Protein AF-A0A714HTC3-F1 (afdb_monomer_lite)

InterPro domains:
  IPR001734 Sodium/solute symporter [PF00474] (38-98)
  IPR001734 Sodium/solute symporter [PS50283] (7-102)
  IPR038377 Sodium/glucose symporter superfamily [G3DSA:1.20.1730.10] (26-101)
  IPR051163 Sodium:Solute Symporter (SSF) [PTHR42985] (3-98)

Foldseek 3Di:
DPPPDCDPVNVCVVVVVVVVVVVVVVVLVVVDDDPCCVPVVVVPQQLQNVLVVVLVVVDDPCCVPVQVVCCVVDNCVSVVVNVVVSVVRSVVSNVVCVVVVD

Secondary structure (DSSP, 8-state):
-------HHHHHHHHHHHHHHHHHHHHHHTT--SHHHHHHGGG-S-HHHHHHHHHHHH--HHHHHHHHHHHHHS-THHHHHHHHHHHHHHHHHHHHHHHTT-

Radius of gyration: 18.97 Å; chains: 1; bounding box: 42×19×63 Å

Organism: NCBI:txid220341

pLDDT: mean 79.85, std 11.6, range [39.22, 97.62]

Structure (mmCIF, N/CA/C/O backbone):
data_AF-A0A714HTC3-F1
#
_entry.id   AF-A0A714HTC3-F1
#
loop_
_atom_site.group_PDB
_atom_site.id
_atom_site.type_symbol
_atom_site.label_atom_id
_atom_site.label_alt_id
_atom_site.label_comp_id
_atom_site.label_asym_id
_atom_site.label_entity_id
_atom_site.label_seq_id
_atom_site.pdbx_PDB_ins_code
_atom_site.Cartn_x
_atom_site.Cartn_y
_atom_site.Cartn_z
_atom_site.occupancy
_atom_site.B_iso_or_equiv
_atom_site.auth_seq_id
_atom_site.auth_comp_id
_atom_site.auth_asym_id
_atom_site.auth_atom_id
_atom_site.pdbx_PDB_model_num
ATOM 1 N N . MET A 1 1 ? -0.128 2.413 -35.623 1.00 45.88 1 MET A N 1
ATOM 2 C CA . MET A 1 1 ? -0.155 2.407 -34.145 1.00 45.88 1 MET A CA 1
ATOM 3 C C . MET A 1 1 ? -0.946 1.175 -33.738 1.00 45.88 1 MET A C 1
ATOM 5 O O . MET A 1 1 ? -2.133 1.138 -34.027 1.00 45.88 1 MET A O 1
ATOM 9 N N . ILE A 1 2 ? -0.302 0.119 -33.230 1.00 56.50 2 ILE A N 1
ATOM 10 C CA . ILE A 1 2 ? -1.035 -1.083 -32.805 1.00 56.50 2 ILE A CA 1
ATOM 11 C C . ILE A 1 2 ? -1.663 -0.770 -31.450 1.00 56.50 2 ILE A C 1
ATOM 13 O O . ILE A 1 2 ? -0.979 -0.729 -30.431 1.00 56.50 2 ILE A O 1
ATOM 17 N N . THR A 1 3 ? -2.958 -0.476 -31.447 1.00 64.88 3 THR A N 1
ATOM 18 C CA . THR A 1 3 ? -3.746 -0.325 -30.226 1.00 64.88 3 THR A CA 1
ATOM 19 C C . THR A 1 3 ? -4.020 -1.717 -29.675 1.00 64.88 3 THR A C 1
ATOM 21 O O . THR A 1 3 ? -4.986 -2.381 -30.046 1.00 64.88 3 THR A O 1
ATOM 24 N N . HIS A 1 4 ? -3.140 -2.187 -28.794 1.00 74.19 4 HIS A N 1
ATOM 25 C CA . HIS A 1 4 ? -3.455 -3.333 -27.955 1.00 74.19 4 HIS A CA 1
ATOM 26 C C . HIS A 1 4 ? -4.590 -2.917 -27.017 1.00 74.19 4 HIS A C 1
ATOM 28 O O . HIS A 1 4 ? -4.395 -2.117 -26.103 1.00 74.19 4 HIS A O 1
ATOM 34 N N . SER A 1 5 ? -5.798 -3.415 -27.289 1.00 83.81 5 SER A N 1
ATOM 35 C CA . SER A 1 5 ? -6.913 -3.281 -26.355 1.00 83.81 5 SER A CA 1
ATOM 36 C C . SER A 1 5 ? -6.501 -3.900 -25.021 1.00 83.81 5 SER A C 1
ATOM 38 O O . SER A 1 5 ? -5.901 -4.974 -25.003 1.00 83.81 5 SER A O 1
ATOM 40 N N . PHE A 1 6 ? -6.828 -3.229 -23.914 1.00 86.06 6 PHE A N 1
ATOM 41 C CA . PHE A 1 6 ? -6.473 -3.657 -22.557 1.00 86.06 6 PHE A CA 1
ATOM 42 C C . PHE A 1 6 ? -6.882 -5.109 -22.276 1.00 86.06 6 PHE A C 1
ATOM 44 O O . PHE A 1 6 ? -6.221 -5.789 -21.506 1.00 86.06 6 PHE A O 1
ATOM 51 N N . GLY A 1 7 ? -7.913 -5.617 -22.953 1.00 93.12 7 GLY A N 1
ATOM 52 C CA . GLY A 1 7 ? -8.338 -7.007 -22.863 1.00 93.12 7 GLY A CA 1
ATOM 53 C C . GLY A 1 7 ? -9.360 -7.214 -21.751 1.00 93.12 7 GLY A C 1
ATOM 54 O O . GLY A 1 7 ? -9.262 -6.658 -20.658 1.00 93.12 7 GLY A O 1
ATOM 55 N N . ILE A 1 8 ? -10.373 -8.029 -22.042 1.00 93.38 8 ILE A N 1
ATOM 56 C CA . ILE A 1 8 ? -11.527 -8.207 -21.154 1.00 93.38 8 ILE A CA 1
ATOM 57 C C . ILE A 1 8 ? -11.133 -8.806 -19.794 1.00 93.38 8 ILE A C 1
ATOM 59 O O . ILE A 1 8 ? -11.665 -8.402 -18.765 1.00 93.38 8 ILE A O 1
ATOM 63 N N . VAL A 1 9 ? -10.136 -9.698 -19.775 1.00 95.06 9 VAL A N 1
ATOM 64 C CA . VAL A 1 9 ? -9.600 -10.309 -18.548 1.00 95.06 9 VAL A CA 1
ATOM 65 C C . VAL A 1 9 ? -8.997 -9.251 -17.623 1.00 95.06 9 VAL A C 1
ATOM 67 O O . VAL A 1 9 ? -9.281 -9.253 -16.429 1.00 95.06 9 VAL A O 1
ATOM 70 N N . ASN A 1 10 ? -8.228 -8.302 -18.164 1.00 95.12 10 ASN A N 1
ATOM 71 C CA . ASN A 1 10 ? -7.616 -7.246 -17.358 1.00 95.12 10 ASN A CA 1
ATOM 72 C C . ASN A 1 10 ? -8.673 -6.306 -16.763 1.00 95.12 10 ASN A C 1
ATOM 74 O O . ASN A 1 10 ? -8.558 -5.910 -15.603 1.00 95.12 10 ASN A O 1
ATOM 78 N N . TYR A 1 11 ? -9.746 -6.008 -17.506 1.00 95.19 11 TYR A N 1
ATOM 79 C CA . TYR A 1 11 ? -10.890 -5.276 -16.957 1.00 95.19 11 TYR A CA 1
ATOM 80 C C . TYR A 1 11 ? -11.574 -6.033 -15.816 1.00 95.19 11 TYR A C 1
ATOM 82 O O . TYR A 1 11 ? -11.866 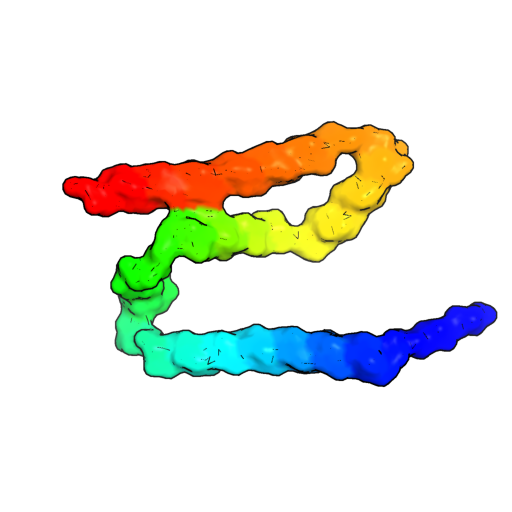-5.427 -14.787 1.00 95.19 11 TYR A O 1
ATOM 90 N N . PHE A 1 12 ? -11.793 -7.344 -15.953 1.00 96.50 12 PHE A N 1
ATOM 91 C CA . PHE A 1 12 ? -12.371 -8.151 -14.874 1.00 96.50 12 PHE A CA 1
ATOM 92 C C . PHE A 1 12 ? -11.507 -8.139 -13.611 1.00 96.50 12 PHE A C 1
ATOM 94 O O . PHE A 1 12 ? -12.040 -7.956 -12.519 1.00 96.50 12 PHE A O 1
ATOM 101 N N . VAL A 1 13 ? -10.184 -8.278 -13.744 1.00 96.62 13 VAL A N 1
ATOM 102 C CA . VAL A 1 13 ? -9.258 -8.212 -12.601 1.00 96.62 13 VAL A CA 1
ATOM 103 C C . VAL A 1 13 ? -9.299 -6.831 -11.942 1.00 96.62 13 VAL A C 1
ATOM 105 O O . VAL A 1 13 ? -9.397 -6.739 -10.718 1.00 96.62 13 VAL A O 1
ATOM 108 N N . LEU A 1 14 ? -9.293 -5.758 -12.740 1.00 96.00 14 LEU A N 1
ATOM 109 C CA . LEU A 1 14 ? -9.369 -4.383 -12.244 1.00 96.00 14 LEU A CA 1
ATOM 110 C C . LEU A 1 14 ? -10.663 -4.128 -11.461 1.00 96.00 14 LEU A C 1
ATOM 112 O O . LEU A 1 14 ? -10.618 -3.689 -10.312 1.00 96.00 14 LEU A O 1
ATOM 116 N N . PHE A 1 15 ? -11.818 -4.413 -12.064 1.00 97.06 15 PHE A N 1
ATOM 117 C CA . PHE A 1 15 ? -13.106 -4.204 -11.404 1.00 97.06 15 PHE A CA 1
ATOM 118 C C . PHE A 1 15 ? -13.289 -5.137 -10.205 1.00 97.06 15 PHE A C 1
ATOM 120 O O . PHE A 1 15 ? -13.822 -4.704 -9.186 1.00 97.06 15 PHE A O 1
ATOM 127 N N . GLY A 1 16 ? -12.794 -6.374 -10.279 1.00 97.62 16 GLY A N 1
ATOM 128 C CA . GLY A 1 16 ? -12.784 -7.305 -9.153 1.00 97.62 16 GLY A CA 1
ATOM 129 C C . GLY A 1 16 ? -11.996 -6.766 -7.956 1.00 97.62 16 GLY A C 1
ATOM 130 O O . GLY A 1 16 ? -12.501 -6.791 -6.835 1.00 97.62 16 GLY A O 1
ATOM 131 N N . TYR A 1 17 ? -10.804 -6.208 -8.189 1.00 96.56 17 TYR A N 1
ATOM 132 C CA . TYR A 1 17 ? -9.994 -5.567 -7.148 1.00 96.56 17 TYR A CA 1
ATOM 133 C C . TYR A 1 17 ? -10.720 -4.380 -6.497 1.00 96.56 17 TYR A C 1
ATOM 135 O O . TYR A 1 17 ? -10.795 -4.293 -5.270 1.00 96.56 17 TYR A O 1
ATOM 143 N N . LEU A 1 18 ? -11.302 -3.488 -7.307 1.00 96.50 18 LEU A N 1
ATOM 144 C CA . LEU A 1 18 ? -12.040 -2.323 -6.807 1.00 96.50 18 LEU A CA 1
ATOM 145 C C . LEU A 1 18 ? -13.257 -2.736 -5.971 1.00 96.50 18 LEU A C 1
ATOM 147 O O . LEU A 1 18 ? -13.499 -2.181 -4.898 1.00 96.50 18 LEU A O 1
ATOM 151 N N . LEU A 1 19 ? -14.000 -3.741 -6.436 1.00 97.38 19 LEU A N 1
ATOM 152 C CA . LEU A 1 19 ? -15.183 -4.246 -5.748 1.00 97.38 19 LEU A CA 1
ATOM 153 C C . LEU A 1 19 ? -14.796 -4.919 -4.424 1.00 97.38 19 LEU A C 1
ATOM 155 O O . LEU A 1 19 ? -15.427 -4.655 -3.402 1.00 97.38 19 LEU A O 1
ATOM 159 N N . ALA A 1 20 ? -13.716 -5.705 -4.401 1.00 96.38 20 ALA A N 1
ATOM 160 C CA . ALA A 1 20 ? -13.185 -6.294 -3.173 1.00 96.38 20 ALA A CA 1
ATOM 161 C C . ALA A 1 20 ? -12.800 -5.222 -2.138 1.00 96.38 20 ALA A C 1
ATOM 163 O O . ALA A 1 20 ? -13.202 -5.321 -0.977 1.00 96.38 20 ALA A O 1
ATOM 164 N N . MET A 1 21 ? -12.096 -4.163 -2.554 1.00 94.75 21 MET A N 1
ATOM 165 C CA . MET A 1 21 ? -11.739 -3.045 -1.671 1.00 94.75 21 MET A CA 1
ATOM 166 C C . MET A 1 21 ? -12.976 -2.339 -1.101 1.00 94.75 21 MET A C 1
ATOM 168 O O . MET A 1 21 ? -13.033 -2.050 0.097 1.00 94.75 21 MET A O 1
ATOM 172 N N . MET A 1 22 ? -14.003 -2.125 -1.927 1.00 95.62 22 MET A N 1
ATOM 173 C CA . MET A 1 22 ? -15.268 -1.541 -1.480 1.00 95.62 22 MET A CA 1
ATOM 174 C C . MET A 1 22 ? -15.986 -2.435 -0.458 1.00 95.62 22 MET A C 1
ATOM 176 O O . MET A 1 22 ? -16.453 -1.943 0.570 1.00 95.62 22 MET A O 1
ATOM 180 N N . LEU A 1 23 ? -16.046 -3.749 -0.700 1.00 95.12 23 LEU A N 1
ATOM 181 C CA . LEU A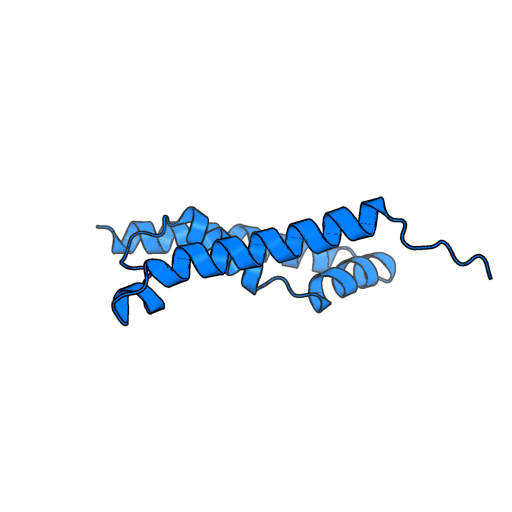 1 23 ? -16.674 -4.706 0.216 1.00 95.12 23 LEU A CA 1
ATOM 182 C C . LEU A 1 23 ? -15.977 -4.743 1.578 1.00 95.12 23 LEU A C 1
ATOM 184 O O . LEU A 1 23 ? -16.660 -4.764 2.603 1.00 95.12 23 LEU A O 1
ATOM 188 N N . VAL A 1 24 ? -14.640 -4.695 1.603 1.00 91.75 24 VAL A N 1
ATOM 189 C CA . VAL A 1 24 ? -13.862 -4.587 2.847 1.00 91.75 24 VAL A CA 1
ATOM 190 C C . VAL A 1 24 ? -14.256 -3.315 3.604 1.00 91.75 24 VAL A C 1
ATOM 192 O O . VAL A 1 24 ? -14.592 -3.388 4.787 1.00 91.75 24 VAL A O 1
ATOM 195 N N . GLY A 1 25 ? -14.309 -2.167 2.923 1.00 88.69 25 GLY A N 1
ATOM 196 C CA . GLY A 1 25 ? -14.728 -0.899 3.525 1.00 88.69 25 GLY A CA 1
ATOM 197 C C . GLY A 1 25 ? -16.136 -0.955 4.131 1.00 88.69 25 GLY A C 1
ATOM 198 O O . GLY A 1 25 ? -16.330 -0.590 5.291 1.00 88.69 25 GLY A O 1
ATOM 199 N N . VAL A 1 26 ? -17.115 -1.485 3.390 1.00 91.69 26 VAL A N 1
ATOM 200 C CA . VAL A 1 26 ? -18.505 -1.630 3.865 1.00 91.69 26 VAL A CA 1
ATOM 201 C C . VAL A 1 26 ? -18.599 -2.596 5.049 1.00 91.69 26 VAL A C 1
ATOM 203 O O . VAL A 1 26 ? -19.332 -2.337 6.006 1.00 91.69 26 VAL A O 1
ATOM 206 N N . TYR A 1 27 ? -17.849 -3.698 5.020 1.00 89.25 27 TYR A N 1
ATOM 207 C CA . TYR A 1 27 ? -17.826 -4.676 6.104 1.00 89.25 27 TYR A CA 1
ATOM 208 C C . TYR A 1 27 ? -17.312 -4.070 7.418 1.00 89.25 27 TYR A C 1
ATOM 210 O O . TYR A 1 27 ? -17.936 -4.252 8.467 1.00 89.25 27 TYR A O 1
ATOM 218 N N . PHE A 1 28 ? -16.210 -3.314 7.367 1.00 84.81 28 PHE A N 1
ATOM 219 C CA . PHE A 1 28 ? -15.656 -2.653 8.549 1.00 84.81 28 PHE A CA 1
ATOM 220 C C . PHE A 1 28 ? -16.468 -1.429 8.981 1.00 84.81 28 PHE A C 1
ATOM 222 O O . PHE A 1 28 ? -16.584 -1.193 10.181 1.00 84.81 28 PHE A O 1
ATOM 229 N N . SER A 1 29 ? -17.118 -0.715 8.055 1.00 83.69 29 SER A N 1
ATOM 230 C CA . SER A 1 29 ? -18.016 0.408 8.367 1.00 83.69 29 SER A CA 1
ATOM 231 C C . SER A 1 29 ? -19.142 0.004 9.329 1.00 83.69 29 SER A C 1
ATOM 233 O O . SER A 1 29 ? -19.426 0.717 10.287 1.00 83.69 29 SER A O 1
ATOM 235 N N . ARG A 1 30 ? -19.709 -1.199 9.171 1.00 79.31 30 ARG A N 1
ATOM 236 C CA . ARG A 1 30 ? -20.765 -1.724 10.062 1.00 79.31 30 ARG A CA 1
ATOM 237 C C . ARG A 1 30 ? -20.302 -2.010 11.497 1.00 79.31 30 ARG A C 1
ATOM 239 O O . ARG A 1 30 ? -21.136 -2.269 12.364 1.00 79.31 30 ARG A O 1
ATOM 246 N N . ARG A 1 31 ? -18.991 -2.018 11.755 1.00 73.69 31 ARG A N 1
ATOM 247 C CA . ARG A 1 31 ? -18.391 -2.324 13.065 1.00 73.69 31 ARG A CA 1
ATOM 248 C C . ARG A 1 31 ? -17.915 -1.079 13.817 1.00 73.69 31 ARG A C 1
ATOM 250 O O . ARG A 1 31 ? -17.513 -1.206 14.968 1.00 73.69 31 ARG A O 1
ATOM 257 N N . GLN A 1 32 ? -17.995 0.095 13.194 1.00 73.06 32 GLN A N 1
ATOM 258 C CA . GLN A 1 32 ? -17.571 1.368 13.768 1.00 73.06 32 GLN A CA 1
ATOM 259 C C . GLN A 1 32 ? -18.731 2.012 14.539 1.00 73.06 32 GLN A C 1
ATOM 261 O O . GLN A 1 32 ? -19.646 2.561 13.931 1.00 73.06 32 GLN A O 1
ATOM 266 N N . LYS A 1 33 ? -18.733 1.900 15.877 1.00 72.19 33 LYS A N 1
ATOM 267 C CA . LYS A 1 33 ? -19.803 2.441 16.745 1.00 72.19 33 LYS A CA 1
ATOM 268 C C . LYS A 1 33 ? -19.368 3.643 17.585 1.00 72.19 33 LYS A C 1
ATOM 270 O O . LYS A 1 33 ? -20.223 4.392 18.047 1.00 72.19 33 LYS A O 1
ATOM 275 N N . THR A 1 34 ? -18.064 3.827 17.788 1.00 77.69 34 THR A N 1
ATOM 276 C CA . THR A 1 34 ? -17.495 4.899 18.615 1.00 77.69 34 THR A CA 1
ATOM 277 C C . THR A 1 34 ? -16.292 5.550 17.927 1.00 77.69 34 THR A C 1
ATOM 279 O O . THR A 1 34 ? -15.682 4.959 17.038 1.00 77.69 34 THR A O 1
ATOM 282 N N . ALA A 1 35 ? -15.927 6.768 18.341 1.00 70.56 35 ALA A N 1
ATOM 283 C CA . ALA A 1 35 ? -14.736 7.449 17.821 1.00 70.56 35 ALA A CA 1
ATOM 284 C C . ALA A 1 35 ? -13.439 6.674 18.130 1.00 70.56 35 ALA A C 1
ATOM 286 O O . ALA A 1 35 ? -12.511 6.682 17.325 1.00 70.56 35 ALA A O 1
ATOM 287 N N . ASP A 1 36 ? -13.384 5.962 19.259 1.00 67.81 36 ASP A N 1
ATOM 288 C CA . ASP A 1 36 ? -12.230 5.134 19.626 1.00 67.81 36 ASP A CA 1
ATOM 289 C C . ASP A 1 36 ? -12.089 3.904 18.709 1.00 67.81 36 ASP A C 1
ATOM 291 O O . ASP A 1 36 ? -10.987 3.591 18.255 1.00 67.81 36 ASP A O 1
ATOM 295 N N . ASP A 1 37 ? -13.202 3.274 18.312 1.00 69.50 37 ASP A N 1
ATOM 296 C CA . ASP A 1 37 ? -13.175 2.211 17.298 1.00 69.50 37 ASP A CA 1
ATOM 297 C C . ASP A 1 37 ? -12.651 2.729 15.942 1.00 69.50 37 ASP A C 1
ATOM 299 O O . ASP A 1 37 ? -11.953 1.998 15.229 1.00 69.50 37 ASP A O 1
ATOM 303 N N . TYR A 1 38 ? -12.941 3.993 15.603 1.00 68.69 38 TYR A N 1
ATOM 304 C CA . TYR A 1 38 ? -12.561 4.594 14.322 1.00 68.69 38 TYR A CA 1
ATOM 305 C C . TYR A 1 38 ? -11.083 5.000 14.280 1.00 68.69 38 TYR A C 1
ATOM 307 O O . TYR A 1 38 ? -10.401 4.727 13.295 1.00 68.69 38 TYR A O 1
ATOM 315 N N . PHE A 1 39 ? -10.565 5.611 15.353 1.00 70.69 39 PHE A N 1
ATOM 316 C CA . PHE A 1 39 ? -9.186 6.117 15.399 1.00 70.69 39 PHE A CA 1
ATOM 31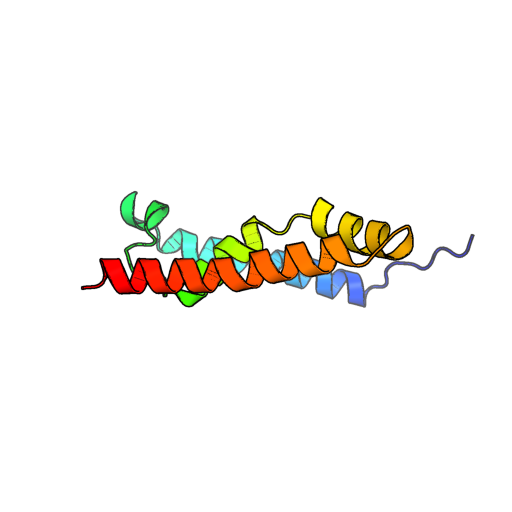7 C C . PHE A 1 39 ? -8.169 5.119 15.966 1.00 70.69 39 PHE A C 1
ATOM 319 O O . PHE A 1 39 ? -7.022 5.110 15.524 1.00 70.69 39 PHE A O 1
ATOM 326 N N . ARG A 1 40 ? -8.557 4.269 16.925 1.00 66.12 40 ARG A N 1
ATOM 327 C CA . ARG A 1 40 ? -7.668 3.262 17.535 1.00 66.12 40 ARG A CA 1
ATOM 328 C C . ARG A 1 40 ? -7.917 1.839 17.041 1.00 66.12 40 ARG A C 1
ATOM 330 O O . ARG A 1 40 ? -7.237 0.912 17.483 1.00 66.12 40 ARG A O 1
ATOM 337 N N . GLY A 1 41 ? -8.904 1.626 16.166 1.00 67.44 41 GLY A N 1
ATOM 338 C CA . GLY A 1 41 ? -9.307 0.279 15.745 1.00 67.44 41 GLY A CA 1
ATOM 339 C C . GLY A 1 41 ? -9.831 -0.573 16.909 1.00 67.44 41 GLY A C 1
ATOM 340 O O . GLY A 1 41 ? -9.763 -1.804 16.853 1.00 67.44 41 GLY A O 1
ATOM 341 N N . GLY A 1 42 ? -10.261 0.072 18.003 1.00 64.88 42 GLY A N 1
ATOM 342 C CA . GLY A 1 42 ? -10.689 -0.568 19.248 1.00 64.88 42 GLY A CA 1
ATOM 343 C C . GLY A 1 42 ? -9.632 -1.480 19.882 1.00 64.88 42 GLY A C 1
ATOM 344 O O . GLY A 1 42 ? -10.003 -2.473 20.502 1.00 64.88 42 GLY A O 1
ATOM 345 N N . GLY A 1 43 ? -8.335 -1.233 19.640 1.00 68.62 43 GLY A N 1
ATOM 346 C CA . GLY A 1 43 ? -7.225 -2.051 20.155 1.00 68.62 43 GLY A CA 1
ATOM 347 C C . GLY A 1 43 ? -7.125 -3.464 19.561 1.00 68.62 43 GLY A C 1
ATOM 348 O O . GLY A 1 43 ? -6.366 -4.289 20.059 1.00 68.62 43 GLY A O 1
ATOM 349 N N . ARG A 1 44 ? -7.891 -3.770 18.504 1.00 71.75 44 ARG A N 1
ATOM 350 C CA . ARG A 1 44 ? -8.018 -5.124 17.928 1.00 71.75 44 ARG A CA 1
ATOM 351 C C . ARG A 1 44 ? -7.084 -5.391 16.747 1.00 71.75 44 ARG A C 1
ATOM 353 O O . ARG A 1 44 ? -7.059 -6.507 16.232 1.00 71.75 44 ARG A O 1
ATOM 360 N N . VAL A 1 45 ? -6.350 -4.380 16.282 1.00 75.19 45 VAL A N 1
ATOM 361 C CA . VAL A 1 45 ? -5.455 -4.506 15.125 1.00 75.19 45 VAL A CA 1
ATOM 362 C C . VAL A 1 45 ? -4.128 -5.120 15.580 1.00 75.19 45 VAL A C 1
ATOM 364 O O . VAL A 1 45 ? -3.441 -4.519 16.404 1.00 75.19 45 VAL A O 1
ATOM 367 N N . PRO A 1 46 ? -3.728 -6.295 15.061 1.00 76.75 46 PRO A N 1
ATOM 368 C CA . PRO A 1 46 ?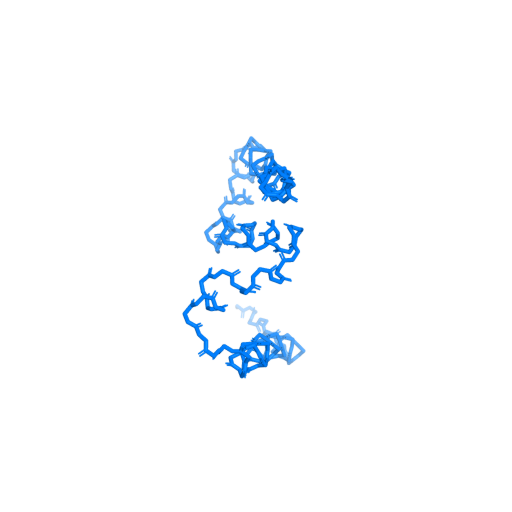 -2.446 -6.882 15.420 1.00 76.75 46 PRO A CA 1
ATOM 369 C C . PRO A 1 46 ? -1.293 -6.048 14.842 1.00 76.75 46 PRO A C 1
ATOM 371 O O . PRO A 1 46 ? -1.384 -5.534 13.725 1.00 76.75 46 PRO A O 1
ATOM 374 N N . GLY A 1 47 ? -0.178 -5.952 15.574 1.00 73.50 47 GLY A N 1
ATOM 375 C CA . GLY A 1 47 ? 0.951 -5.079 15.215 1.00 73.50 47 GLY A CA 1
ATOM 376 C C . GLY A 1 47 ? 1.541 -5.328 13.818 1.00 73.50 47 GLY A C 1
ATOM 377 O O . GLY A 1 47 ? 1.971 -4.386 13.158 1.00 73.50 47 GLY A O 1
ATOM 378 N N . TRP A 1 48 ? 1.491 -6.567 13.312 1.00 74.81 48 TRP A N 1
ATOM 379 C CA . TRP A 1 48 ? 1.919 -6.879 11.943 1.00 74.81 48 TRP A CA 1
ATOM 380 C C . TRP A 1 48 ? 0.999 -6.248 10.882 1.00 74.81 48 TRP A C 1
ATOM 382 O O . TRP A 1 48 ? 1.491 -5.734 9.881 1.00 74.81 48 TRP A O 1
ATOM 392 N N . ALA A 1 49 ? -0.3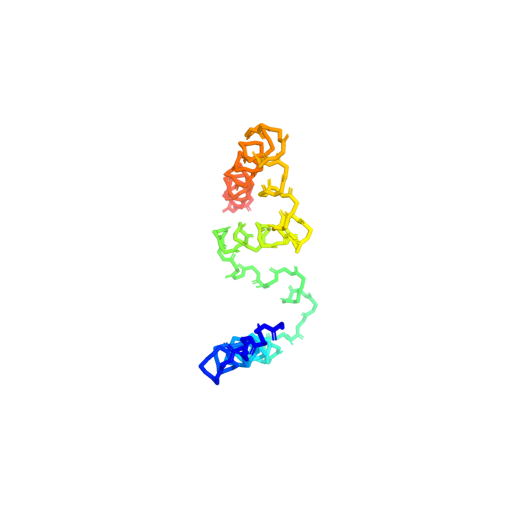21 -6.227 11.107 1.00 80.38 49 ALA A N 1
ATOM 393 C CA . ALA A 1 49 ? -1.283 -5.619 10.187 1.00 80.38 49 ALA A CA 1
ATOM 394 C C . ALA A 1 49 ? -1.163 -4.090 10.202 1.00 80.38 49 ALA A C 1
ATOM 396 O O . ALA A 1 49 ? -1.240 -3.453 9.152 1.00 80.38 49 ALA A O 1
ATOM 397 N N . ALA A 1 50 ? -0.886 -3.507 11.374 1.00 79.75 50 ALA A N 1
ATOM 398 C CA . ALA A 1 50 ? -0.532 -2.094 11.489 1.00 79.75 50 ALA A CA 1
ATOM 399 C C . ALA A 1 50 ? 0.755 -1.768 10.707 1.00 79.75 50 ALA A C 1
ATOM 401 O O . ALA A 1 50 ? 0.779 -0.805 9.944 1.00 79.75 50 ALA A O 1
ATOM 402 N N . GLY A 1 51 ? 1.792 -2.610 10.814 1.00 77.88 51 GLY A N 1
ATOM 403 C CA . GLY A 1 51 ? 3.029 -2.467 10.039 1.00 77.88 51 GLY A CA 1
ATOM 404 C C . GLY A 1 51 ? 2.799 -2.507 8.524 1.00 77.88 51 GLY A C 1
ATOM 405 O O . GLY A 1 51 ? 3.299 -1.644 7.803 1.00 77.88 51 GLY A O 1
ATOM 406 N N . VAL A 1 52 ? 1.979 -3.448 8.039 1.00 80.75 52 VAL A N 1
ATOM 407 C CA . VAL A 1 52 ? 1.587 -3.524 6.619 1.00 80.75 52 VAL A CA 1
ATOM 408 C C . VAL A 1 52 ? 0.795 -2.287 6.185 1.00 80.75 52 VAL A C 1
ATOM 410 O O . VAL A 1 52 ? 1.013 -1.780 5.089 1.00 80.75 52 VAL A O 1
ATOM 413 N N . SER A 1 53 ? -0.087 -1.757 7.037 1.00 83.50 53 SER A N 1
ATOM 414 C CA . SER A 1 53 ? -0.844 -0.538 6.732 1.00 83.50 53 SER A CA 1
ATOM 415 C C . SER A 1 53 ? 0.062 0.685 6.583 1.00 83.50 53 SER A C 1
ATOM 417 O O . SER A 1 53 ? -0.111 1.459 5.648 1.00 83.50 53 SER A O 1
ATOM 419 N N . VAL A 1 54 ? 1.037 0.864 7.475 1.00 80.50 54 VAL A N 1
ATOM 420 C CA . VAL A 1 54 ? 2.011 1.967 7.393 1.00 80.50 54 VAL A CA 1
ATOM 421 C C . VAL A 1 54 ? 2.857 1.842 6.129 1.00 80.50 54 VAL A C 1
ATOM 423 O O . VAL A 1 54 ? 3.100 2.828 5.429 1.00 80.50 54 VAL A O 1
ATOM 426 N N . PHE A 1 55 ? 3.258 0.617 5.795 1.00 80.19 55 PHE A N 1
ATOM 427 C CA . PHE A 1 55 ? 3.952 0.335 4.549 1.00 80.19 55 PHE A CA 1
ATOM 428 C C . PHE A 1 55 ? 3.106 0.716 3.323 1.00 80.19 55 PHE A C 1
ATOM 430 O O . PHE A 1 55 ? 3.576 1.453 2.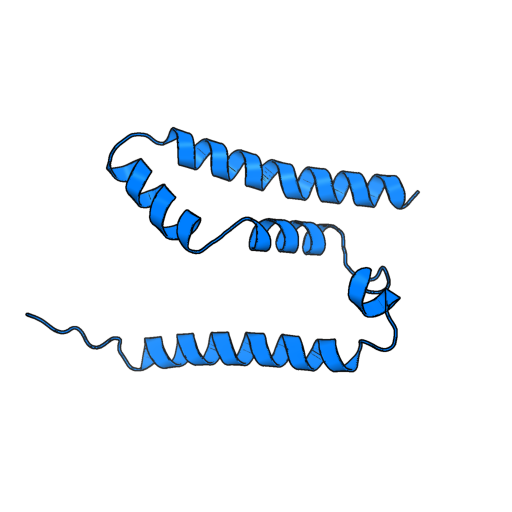459 1.00 80.19 55 PHE A O 1
ATOM 437 N N . ALA A 1 56 ? 1.841 0.297 3.276 1.00 82.75 56 ALA A N 1
ATOM 438 C CA . ALA A 1 56 ? 0.936 0.644 2.185 1.00 82.75 56 ALA A CA 1
ATOM 439 C C . ALA A 1 56 ? 0.742 2.166 2.043 1.00 82.75 56 ALA A C 1
ATOM 441 O O . ALA A 1 56 ? 0.701 2.666 0.926 1.00 82.75 56 ALA A O 1
ATOM 442 N N . THR A 1 57 ? 0.695 2.915 3.150 1.00 84.75 57 THR A N 1
ATOM 443 C CA . THR A 1 57 ? 0.559 4.384 3.140 1.00 84.75 57 THR A CA 1
ATOM 444 C C . THR A 1 57 ? 1.801 5.105 2.612 1.00 84.75 57 THR A C 1
ATOM 446 O O . THR A 1 57 ? 1.689 6.167 2.005 1.00 84.75 57 THR A O 1
ATOM 449 N N . THR A 1 58 ? 2.997 4.557 2.842 1.00 80.31 58 THR A N 1
ATOM 450 C CA . THR A 1 58 ? 4.253 5.170 2.367 1.00 80.31 58 THR A CA 1
ATOM 451 C C . THR A 1 58 ? 4.523 4.898 0.886 1.00 80.31 58 THR A C 1
ATOM 453 O O . THR A 1 58 ? 5.238 5.664 0.236 1.00 80.31 58 THR A O 1
ATOM 456 N N . LEU A 1 59 ? 3.932 3.842 0.321 1.00 83.31 59 LEU A N 1
ATOM 457 C CA . LEU A 1 59 ? 3.974 3.571 -1.111 1.00 83.31 59 LEU A CA 1
ATOM 458 C C . LEU A 1 59 ? 2.895 4.360 -1.856 1.00 83.31 59 LEU A C 1
ATOM 460 O O . LEU A 1 59 ? 1.701 4.125 -1.709 1.00 83.31 59 LEU A O 1
ATOM 464 N N . SER A 1 60 ? 3.333 5.263 -2.730 1.00 85.44 60 SER A N 1
ATOM 465 C CA . SER A 1 60 ? 2.452 5.998 -3.637 1.00 85.44 60 SER A CA 1
ATOM 466 C C . SER A 1 60 ? 2.628 5.544 -5.088 1.00 85.44 60 SER A C 1
ATOM 468 O O . SER A 1 60 ? 3.618 4.895 -5.444 1.00 85.44 60 SER A O 1
ATOM 470 N N . SER A 1 61 ? 1.701 5.956 -5.957 1.00 87.94 61 SER A N 1
ATOM 471 C CA . SER A 1 61 ? 1.842 5.804 -7.412 1.00 87.94 61 SER A CA 1
ATOM 472 C C . SER A 1 61 ? 3.114 6.472 -7.950 1.00 87.94 61 SER A C 1
ATOM 474 O O . SER A 1 61 ? 3.744 5.943 -8.864 1.00 87.94 61 SER A O 1
ATOM 476 N N . ILE A 1 62 ? 3.537 7.587 -7.340 1.00 86.19 62 ILE A N 1
ATOM 477 C CA . ILE A 1 62 ? 4.785 8.283 -7.677 1.00 86.19 62 ILE A CA 1
ATOM 478 C C . ILE A 1 62 ? 5.970 7.359 -7.423 1.00 86.19 62 ILE A C 1
ATOM 480 O O . ILE A 1 62 ? 6.795 7.170 -8.313 1.00 86.19 62 ILE A O 1
ATOM 484 N N . THR A 1 63 ? 6.048 6.759 -6.236 1.00 85.31 63 THR A N 1
ATOM 485 C CA . THR A 1 63 ? 7.135 5.847 -5.862 1.00 85.31 63 THR A CA 1
ATOM 486 C C . THR A 1 63 ? 7.197 4.649 -6.810 1.00 85.31 63 THR A C 1
ATOM 488 O O . THR A 1 63 ? 8.277 4.297 -7.285 1.00 85.31 63 THR A O 1
ATOM 491 N N . PHE A 1 64 ? 6.035 4.077 -7.141 1.00 84.81 64 PHE A N 1
ATOM 492 C CA . PHE A 1 64 ? 5.916 2.925 -8.035 1.00 84.81 64 PHE A CA 1
ATOM 493 C C . PHE A 1 64 ? 6.482 3.193 -9.437 1.00 84.81 64 PHE A C 1
ATOM 495 O O . PHE A 1 64 ? 7.171 2.342 -9.989 1.00 84.81 64 PHE A O 1
ATOM 502 N N . MET A 1 65 ? 6.240 4.380 -10.001 1.00 88.06 65 MET A N 1
ATOM 503 C CA . MET A 1 65 ? 6.771 4.749 -11.320 1.00 88.06 65 MET A CA 1
ATOM 504 C C . MET A 1 65 ? 8.206 5.296 -11.260 1.00 88.06 65 MET A C 1
ATOM 506 O O . MET A 1 65 ? 9.033 4.976 -12.111 1.00 88.06 65 MET A O 1
ATOM 510 N N . SER A 1 66 ? 8.520 6.118 -10.256 1.00 85.50 66 SER A N 1
ATOM 511 C CA . SER A 1 66 ? 9.765 6.899 -10.212 1.00 85.50 66 SER A CA 1
ATOM 512 C C . SER A 1 66 ? 10.987 6.059 -9.863 1.00 85.50 66 SER A C 1
ATOM 514 O O . SER A 1 66 ? 12.077 6.347 -10.349 1.00 85.50 66 SER A O 1
ATOM 516 N N . ILE A 1 67 ? 10.841 5.041 -9.010 1.00 86.06 67 ILE A N 1
ATOM 517 C CA . ILE A 1 67 ? 11.978 4.219 -8.582 1.00 86.06 67 ILE A CA 1
ATOM 518 C C . ILE A 1 67 ? 12.531 3.370 -9.739 1.00 86.06 67 ILE A C 1
ATOM 520 O O . ILE A 1 67 ? 13.734 3.463 -9.988 1.00 86.06 67 ILE A O 1
ATOM 524 N N . PRO A 1 68 ? 11.713 2.606 -10.493 1.00 83.56 68 PRO A N 1
ATOM 525 C CA . PRO A 1 68 ? 12.200 1.880 -11.665 1.00 83.56 68 PRO A CA 1
ATOM 526 C C . PRO A 1 68 ? 12.763 2.818 -12.734 1.00 83.56 68 PRO A C 1
ATOM 528 O O . PRO A 1 68 ? 13.811 2.530 -13.304 1.00 83.56 68 PRO A O 1
ATOM 531 N N . ALA A 1 69 ? 12.111 3.966 -12.962 1.00 86.44 69 ALA A N 1
ATOM 532 C CA . ALA A 1 69 ? 12.599 4.970 -13.903 1.00 86.44 69 ALA A CA 1
ATOM 533 C C . ALA A 1 69 ? 14.001 5.471 -13.519 1.00 86.44 69 ALA A C 1
ATOM 535 O O . ALA A 1 69 ? 14.898 5.476 -14.357 1.00 86.44 69 ALA A O 1
ATOM 536 N N . LYS A 1 70 ? 14.224 5.815 -12.242 1.00 85.38 70 LYS A N 1
ATOM 537 C CA . LYS A 1 70 ? 15.546 6.232 -11.751 1.00 85.38 70 LYS A CA 1
ATOM 538 C C . LYS A 1 70 ? 16.585 5.121 -11.822 1.00 85.38 70 LYS A C 1
ATOM 540 O O . LYS A 1 70 ? 17.720 5.403 -12.186 1.00 85.38 70 LYS A O 1
ATOM 545 N N . ALA A 1 71 ? 16.212 3.889 -11.487 1.00 86.75 71 ALA A N 1
ATOM 546 C CA . ALA A 1 71 ? 17.125 2.753 -11.549 1.00 86.75 71 ALA A CA 1
ATOM 547 C C . ALA A 1 71 ? 17.547 2.416 -12.984 1.00 86.75 71 ALA A C 1
ATOM 549 O O . ALA A 1 71 ? 18.645 1.916 -13.196 1.00 86.75 71 ALA A O 1
ATOM 550 N N . PHE A 1 72 ? 16.691 2.713 -13.965 1.00 85.56 72 PHE A N 1
ATOM 551 C CA . PHE A 1 72 ? 17.026 2.582 -15.378 1.00 85.56 72 PHE A CA 1
ATOM 552 C C . PHE A 1 72 ? 17.974 3.688 -15.865 1.00 85.56 72 PHE A C 1
ATOM 554 O O . PHE A 1 72 ? 18.851 3.426 -16.681 1.00 85.56 72 PHE A O 1
ATOM 561 N N . THR A 1 73 ? 17.805 4.926 -15.388 1.00 88.50 73 THR A N 1
ATOM 562 C CA . THR A 1 73 ? 18.587 6.084 -15.865 1.00 88.50 73 THR A CA 1
ATOM 563 C C . THR A 1 73 ? 19.867 6.366 -15.080 1.00 88.50 73 THR A C 1
ATOM 565 O O . THR A 1 73 ? 20.730 7.086 -15.570 1.00 88.50 73 THR A O 1
ATOM 568 N N . SER A 1 74 ? 19.956 5.889 -13.841 1.00 85.12 74 SER A N 1
ATOM 569 C CA . SER A 1 74 ? 21.070 6.125 -12.922 1.00 85.12 74 SER A CA 1
ATOM 570 C C . SER A 1 74 ? 21.398 4.808 -12.219 1.00 85.12 74 SER A C 1
ATOM 572 O O . SER A 1 74 ? 21.868 3.875 -12.866 1.00 85.12 74 SER A O 1
ATOM 574 N N . ASP A 1 75 ? 21.143 4.715 -10.909 1.00 86.19 75 ASP A N 1
ATOM 575 C CA . ASP A 1 75 ? 21.742 3.696 -10.054 1.00 86.19 75 ASP A CA 1
ATOM 576 C C . ASP A 1 75 ? 20.708 3.109 -9.076 1.00 86.19 75 ASP A C 1
ATOM 578 O O . ASP A 1 75 ? 19.602 3.622 -8.878 1.00 86.19 75 ASP A O 1
ATOM 582 N N . TRP A 1 76 ? 21.094 2.036 -8.386 1.00 85.38 76 TRP A N 1
ATOM 583 C CA . TRP A 1 76 ? 20.202 1.247 -7.528 1.00 85.38 76 TRP A CA 1
ATOM 584 C C . TRP A 1 76 ? 20.027 1.822 -6.114 1.00 85.38 76 TRP A C 1
ATOM 586 O O . TRP A 1 76 ? 19.257 1.291 -5.312 1.00 85.38 76 TRP A O 1
ATOM 596 N N . THR A 1 77 ? 20.697 2.926 -5.790 1.00 84.44 77 THR A N 1
ATOM 597 C CA . THR A 1 77 ? 20.722 3.524 -4.446 1.00 84.44 77 THR A CA 1
ATOM 598 C C . THR A 1 77 ? 19.323 3.858 -3.920 1.00 84.44 77 THR A C 1
ATOM 600 O O . THR A 1 77 ? 19.020 3.601 -2.756 1.00 84.44 77 THR A O 1
ATOM 603 N N . PHE A 1 78 ? 18.429 4.362 -4.780 1.00 79.31 78 PHE A N 1
ATOM 604 C CA . PHE A 1 78 ? 17.043 4.669 -4.401 1.00 79.31 78 PHE A CA 1
ATOM 605 C C . PHE A 1 78 ? 16.207 3.414 -4.130 1.00 79.31 78 PHE A C 1
ATOM 607 O O . PHE A 1 78 ? 15.373 3.425 -3.228 1.00 79.31 78 PHE A O 1
ATOM 614 N N . ILE A 1 79 ? 16.450 2.330 -4.871 1.00 82.44 79 ILE A N 1
ATOM 615 C CA . ILE A 1 79 ? 15.804 1.035 -4.633 1.00 82.44 79 ILE A CA 1
ATOM 616 C C . ILE A 1 79 ? 16.210 0.504 -3.255 1.00 82.44 79 ILE A C 1
ATOM 618 O O . ILE A 1 79 ? 15.356 0.149 -2.445 1.00 82.44 79 ILE A O 1
ATOM 622 N N . ILE A 1 80 ? 17.514 0.495 -2.974 1.00 81.25 80 ILE A N 1
ATOM 623 C CA . ILE A 1 80 ? 18.064 -0.016 -1.714 1.00 81.25 80 ILE A CA 1
ATOM 624 C C . ILE A 1 80 ? 17.563 0.822 -0.531 1.00 81.25 80 ILE A C 1
ATOM 626 O O . ILE A 1 80 ? 17.081 0.265 0.454 1.00 81.25 80 ILE A O 1
ATOM 630 N N . GLY A 1 81 ? 17.601 2.154 -0.644 1.00 80.25 81 GLY A N 1
ATOM 631 C CA . GLY A 1 81 ? 17.089 3.058 0.388 1.00 80.25 81 GLY A CA 1
ATOM 632 C C . GLY A 1 81 ? 15.595 2.861 0.667 1.00 80.25 81 GLY A C 1
ATOM 633 O O . GLY A 1 81 ? 15.189 2.807 1.828 1.00 80.25 81 GLY A O 1
ATOM 634 N N . GLN A 1 82 ? 14.785 2.674 -0.381 1.00 80.75 82 GLN A N 1
ATOM 635 C CA . GLN A 1 82 ? 13.355 2.405 -0.240 1.00 80.75 82 GLN A CA 1
ATOM 636 C C . GLN A 1 82 ? 13.103 1.073 0.482 1.00 80.75 82 GLN A C 1
ATOM 638 O O . GLN A 1 82 ? 12.321 1.040 1.428 1.00 80.75 82 GLN A O 1
ATOM 643 N N . TYR A 1 83 ? 13.768 -0.018 0.090 1.00 80.56 83 TYR A N 1
ATOM 644 C CA . TYR A 1 83 ? 13.576 -1.322 0.739 1.00 80.56 83 TYR A CA 1
ATOM 645 C C . TYR A 1 83 ? 14.076 -1.355 2.186 1.00 80.56 83 TYR A C 1
ATOM 647 O O . TYR A 1 83 ? 13.442 -1.994 3.023 1.00 80.56 83 TYR A O 1
ATOM 655 N N . LEU A 1 84 ? 15.149 -0.629 2.513 1.00 80.44 84 LEU A N 1
ATOM 656 C CA . LEU A 1 84 ? 15.606 -0.474 3.896 1.00 80.44 84 LEU A CA 1
ATOM 657 C C . LEU A 1 84 ? 14.583 0.282 4.751 1.00 80.44 84 LEU A C 1
ATOM 659 O O . LEU A 1 84 ? 14.246 -0.174 5.842 1.00 80.44 84 LEU A O 1
ATOM 663 N N . ALA A 1 85 ? 14.033 1.391 4.246 1.00 76.81 85 ALA A N 1
ATOM 664 C CA . ALA A 1 85 ? 12.975 2.123 4.940 1.00 76.81 85 ALA A CA 1
ATOM 665 C C . ALA A 1 85 ? 11.736 1.238 5.169 1.00 76.81 85 ALA A C 1
ATOM 667 O O . ALA A 1 85 ? 11.190 1.198 6.272 1.00 76.81 85 ALA A O 1
ATOM 668 N N . ILE A 1 86 ? 11.346 0.461 4.155 1.00 77.00 86 ILE A N 1
ATOM 669 C CA . ILE A 1 86 ? 10.234 -0.494 4.229 1.00 77.00 86 ILE A CA 1
ATOM 670 C C . ILE A 1 86 ? 10.505 -1.621 5.228 1.00 77.00 86 ILE A C 1
ATOM 672 O O . ILE A 1 86 ? 9.576 -2.040 5.905 1.00 77.00 86 ILE A O 1
ATOM 676 N N . ALA A 1 87 ? 11.735 -2.127 5.332 1.00 76.88 87 ALA A N 1
ATOM 677 C CA . ALA A 1 87 ? 12.076 -3.208 6.256 1.00 76.88 87 ALA A CA 1
ATOM 678 C C . ALA A 1 87 ? 12.098 -2.739 7.721 1.00 76.88 87 ALA A C 1
ATOM 680 O O . ALA A 1 87 ? 11.676 -3.470 8.616 1.00 76.88 87 ALA A O 1
ATOM 681 N N . ILE A 1 88 ? 12.556 -1.510 7.970 1.00 77.44 88 ILE A N 1
ATOM 682 C CA . ILE A 1 88 ? 12.683 -0.950 9.322 1.00 77.44 88 ILE A CA 1
ATOM 683 C C . ILE A 1 88 ? 11.314 -0.560 9.898 1.00 77.44 88 ILE A C 1
ATOM 685 O O . ILE A 1 88 ? 11.047 -0.818 11.070 1.00 77.44 88 ILE A O 1
ATOM 689 N N . LEU A 1 89 ? 10.419 0.019 9.093 1.00 75.06 89 LEU A N 1
ATOM 690 C CA . LEU A 1 89 ? 9.111 0.506 9.555 1.00 75.06 89 LEU A CA 1
ATOM 691 C C . LEU A 1 89 ? 8.240 -0.545 10.285 1.00 75.06 89 LEU A C 1
ATOM 693 O O . LEU A 1 89 ? 7.804 -0.260 11.402 1.00 75.06 89 LEU A O 1
ATOM 697 N N . PRO A 1 90 ? 7.988 -1.758 9.756 1.00 70.19 90 PRO A N 1
ATOM 698 C CA . PRO A 1 90 ? 7.196 -2.769 10.451 1.00 70.19 90 PRO A CA 1
ATOM 699 C C . PRO A 1 90 ? 7.911 -3.308 11.695 1.00 70.19 90 PRO A C 1
ATOM 701 O O . PRO A 1 90 ? 7.241 -3.602 12.682 1.00 70.19 90 PRO A O 1
ATOM 704 N N . LEU A 1 91 ? 9.248 -3.379 11.702 1.00 72.19 91 LEU A N 1
ATOM 705 C CA . LEU A 1 91 ? 10.015 -3.763 12.893 1.00 72.19 91 LEU A CA 1
ATOM 706 C C . LEU A 1 91 ? 9.861 -2.732 14.018 1.00 72.19 91 LEU A C 1
ATOM 708 O O . LEU A 1 91 ? 9.639 -3.108 15.171 1.00 72.19 91 LEU A O 1
ATOM 712 N N . VAL A 1 92 ? 9.909 -1.439 13.688 1.00 71.50 92 VAL A N 1
ATOM 713 C CA . VAL A 1 92 ? 9.680 -0.344 14.641 1.00 71.50 92 VAL A CA 1
ATOM 714 C C . VAL A 1 92 ? 8.246 -0.378 15.167 1.00 71.50 92 VAL A C 1
ATOM 716 O O . VAL A 1 92 ? 8.043 -0.309 16.376 1.00 71.50 92 VAL A O 1
ATOM 719 N N . PHE A 1 93 ? 7.247 -0.571 14.302 1.00 69.69 93 PHE A N 1
ATOM 720 C CA . PHE A 1 93 ? 5.845 -0.645 14.724 1.00 69.69 93 PHE A CA 1
ATOM 721 C C . PHE A 1 93 ? 5.544 -1.866 15.605 1.00 69.69 93 PHE A C 1
ATOM 723 O O . PHE A 1 93 ? 4.851 -1.727 16.612 1.00 69.69 93 PHE A O 1
ATOM 730 N N . ILE A 1 94 ? 6.097 -3.042 15.287 1.00 69.50 94 ILE A N 1
ATOM 731 C CA . ILE A 1 94 ? 5.977 -4.235 16.141 1.00 69.50 94 ILE A CA 1
ATOM 732 C C . ILE A 1 94 ? 6.654 -3.993 17.495 1.00 69.50 94 ILE A C 1
ATOM 734 O O . ILE A 1 94 ? 6.081 -4.334 18.528 1.00 69.50 94 ILE A O 1
ATOM 738 N N . SER A 1 95 ? 7.837 -3.373 17.506 1.00 66.75 95 SER A N 1
ATOM 739 C CA . SER A 1 95 ? 8.573 -3.070 18.741 1.00 66.75 95 SER A CA 1
ATOM 740 C C . SER A 1 95 ? 7.822 -2.072 19.626 1.00 66.75 95 SER A C 1
ATOM 742 O O . SER A 1 95 ? 7.727 -2.275 20.832 1.00 66.75 95 SER A O 1
ATOM 744 N N . ILE A 1 96 ? 7.217 -1.041 19.030 1.00 66.88 96 ILE A N 1
ATOM 745 C CA . ILE A 1 96 ? 6.386 -0.052 19.728 1.00 66.88 96 ILE A CA 1
ATOM 746 C C . ILE A 1 96 ? 5.134 -0.715 20.320 1.00 66.88 96 ILE A C 1
ATOM 748 O O . ILE A 1 96 ? 4.875 -0.569 21.511 1.00 66.88 96 ILE A O 1
ATOM 752 N N . PHE A 1 97 ? 4.385 -1.501 19.540 1.00 65.12 97 PHE A N 1
ATOM 753 C CA . PHE A 1 97 ? 3.197 -2.202 20.051 1.00 65.12 97 PHE A CA 1
ATOM 754 C C . PHE A 1 97 ? 3.534 -3.240 21.135 1.00 65.12 97 PHE A C 1
ATOM 756 O O . PHE A 1 97 ? 2.759 -3.412 22.071 1.00 65.12 97 PHE A O 1
ATOM 763 N N . ARG A 1 98 ? 4.691 -3.910 21.040 1.00 62.62 98 ARG A N 1
ATOM 764 C CA . ARG A 1 98 ? 5.211 -4.820 22.077 1.00 62.62 98 ARG A CA 1
ATOM 765 C C . ARG A 1 98 ? 5.578 -4.067 23.363 1.00 62.62 98 ARG A C 1
ATOM 767 O O . ARG A 1 98 ? 5.367 -4.606 24.440 1.00 62.62 98 ARG A O 1
ATOM 774 N N . PHE A 1 99 ? 6.117 -2.852 23.252 1.00 57.47 99 PHE A N 1
ATOM 775 C CA . PHE A 1 99 ? 6.550 -2.026 24.385 1.00 57.47 99 PHE A CA 1
ATOM 776 C C . PHE A 1 99 ? 5.382 -1.374 25.142 1.00 57.47 99 PHE A C 1
ATOM 778 O O . PHE A 1 99 ? 5.432 -1.296 26.361 1.00 57.47 99 PHE A O 1
ATOM 785 N N . PHE A 1 100 ? 4.319 -0.955 24.445 1.00 57.31 100 PHE A N 1
ATOM 786 C CA . PHE A 1 100 ? 3.100 -0.403 25.067 1.00 57.31 100 PHE A CA 1
ATOM 787 C C . PHE A 1 100 ? 2.080 -1.470 25.513 1.00 57.31 100 PHE A C 1
ATOM 789 O O . PHE A 1 100 ? 1.061 -1.129 26.108 1.00 57.31 100 PHE A O 1
ATOM 796 N N . GLY A 1 101 ? 2.315 -2.743 25.183 1.00 55.59 101 GLY A N 1
ATOM 797 C CA . GLY A 1 101 ? 1.474 -3.881 25.571 1.00 55.59 101 GLY A CA 1
ATOM 798 C C . GLY A 1 101 ? 1.901 -4.586 26.866 1.00 55.59 101 GLY A C 1
ATOM 799 O O . GLY A 1 101 ? 1.386 -5.670 27.135 1.00 55.59 101 GLY A O 1
ATOM 800 N N . ASN A 1 102 ? 2.839 -4.002 27.617 1.00 39.22 102 ASN A N 1
ATOM 801 C CA . ASN A 1 102 ? 3.314 -4.426 28.941 1.00 39.22 102 ASN A CA 1
ATOM 802 C C . ASN A 1 102 ? 3.057 -3.305 29.955 1.00 39.22 102 ASN A C 1
ATOM 804 O O . ASN A 1 102 ? 2.893 -3.636 31.147 1.00 39.22 102 ASN A O 1
#

Sequence (102 aa):
MITHSFGIVNYFVLFGYLLAMMLVGVYFSRRQKTADDYFRGGGRVPGWAAGVSVFATTLSSITFMSIPAKAFTSDWTFIIGQYLAIAILPLVFISIFRFFGN